Protein AF-A0A517RL80-F1 (afdb_monomer_lite)

Radius of gyration: 14.04 Å; chains: 1; bounding box: 39×20×42 Å

Sequence (68 aa):
MRQPLVIPVIIVTQYETFGDSDDKKTLEQLKAELKHDFPSVYRDAVYYHPAQSDWKTALTKVIEKLIT

Structure (mmCIF, N/CA/C/O backbone):
data_AF-A0A517RL80-F1
#
_entry.id   AF-A0A517RL80-F1
#
loop_
_atom_site.group_PDB
_atom_site.id
_atom_site.type_symbol
_atom_site.label_atom_id
_atom_site.label_alt_id
_atom_site.label_comp_id
_atom_site.label_asym_id
_atom_site.label_entity_id
_atom_site.label_seq_id
_atom_site.pdbx_PDB_ins_code
_atom_site.Cartn_x
_atom_site.Cartn_y
_atom_site.Cartn_z
_atom_site.occupancy
_atom_site.B_iso_or_equiv
_atom_site.auth_seq_id
_atom_site.auth_comp_id
_atom_site.auth_asym_id
_atom_site.auth_atom_id
_atom_site.pdbx_PDB_model_num
ATOM 1 N N . MET A 1 1 ? -20.174 -12.445 23.294 1.00 69.12 1 MET A N 1
ATOM 2 C CA . MET A 1 1 ? -20.203 -11.632 22.055 1.00 69.12 1 MET A CA 1
ATOM 3 C C . MET A 1 1 ? -18.807 -11.621 21.447 1.00 69.12 1 MET A C 1
ATOM 5 O O . MET A 1 1 ? -17.858 -11.512 22.208 1.00 69.12 1 MET A O 1
ATOM 9 N N . ARG A 1 2 ? -18.662 -11.775 20.123 1.00 79.94 2 ARG A N 1
ATOM 10 C CA . ARG A 1 2 ? -17.371 -11.608 19.427 1.00 79.94 2 ARG A CA 1
ATOM 11 C C . ARG A 1 2 ? -17.237 -10.138 19.024 1.00 79.94 2 ARG A C 1
ATOM 13 O O . ARG A 1 2 ? -18.145 -9.628 18.376 1.00 79.94 2 ARG A O 1
ATOM 20 N N . GLN A 1 3 ? -16.163 -9.464 19.430 1.00 78.12 3 GLN A N 1
ATOM 21 C CA . GLN A 1 3 ? -15.873 -8.113 18.944 1.00 78.12 3 GLN A CA 1
ATOM 22 C C . GLN A 1 3 ? -15.192 -8.199 17.570 1.00 78.12 3 GLN A C 1
ATOM 24 O O . GLN A 1 3 ? -14.321 -9.054 17.390 1.00 78.12 3 GLN A O 1
ATOM 29 N N . PRO A 1 4 ? -15.580 -7.359 16.595 1.00 79.12 4 PRO A N 1
ATOM 30 C CA . PRO A 1 4 ? -14.885 -7.294 15.318 1.00 79.12 4 PRO A CA 1
ATOM 31 C C . PRO A 1 4 ? -13.490 -6.696 15.528 1.00 79.12 4 PRO A C 1
ATOM 33 O O . PRO A 1 4 ? -13.344 -5.605 16.077 1.00 79.12 4 PRO A O 1
ATOM 36 N N . LEU A 1 5 ? -12.463 -7.433 15.109 1.00 85.62 5 LEU A N 1
ATOM 37 C CA . LEU A 1 5 ? -11.072 -7.002 15.184 1.00 85.62 5 LEU A CA 1
ATOM 38 C C . LEU A 1 5 ? -10.731 -6.187 13.932 1.00 85.62 5 LEU A C 1
ATOM 40 O O . LEU A 1 5 ? -10.791 -6.706 12.820 1.00 85.62 5 LEU A O 1
ATOM 44 N N . VAL A 1 6 ? -10.365 -4.920 14.117 1.00 90.06 6 VAL A N 1
ATOM 45 C CA . VAL A 1 6 ? -9.889 -4.044 13.038 1.00 90.06 6 VAL A CA 1
ATOM 46 C C . VAL A 1 6 ? -8.369 -3.994 13.111 1.00 90.06 6 VAL A C 1
ATOM 48 O O . VAL A 1 6 ? -7.813 -3.424 14.047 1.00 90.06 6 VAL A O 1
ATOM 51 N N . ILE A 1 7 ? -7.699 -4.609 12.137 1.00 93.25 7 ILE A N 1
ATOM 52 C CA . ILE A 1 7 ? -6.235 -4.622 12.045 1.00 93.25 7 ILE A CA 1
ATOM 53 C C . ILE A 1 7 ? -5.819 -3.688 10.906 1.00 93.25 7 ILE A C 1
ATOM 55 O O . ILE A 1 7 ? -6.251 -3.910 9.776 1.00 93.25 7 ILE A O 1
ATOM 59 N N . PRO A 1 8 ? -4.995 -2.658 11.163 1.00 95.75 8 PRO A N 1
ATOM 60 C CA . PRO A 1 8 ? -4.428 -1.833 10.104 1.00 95.75 8 PRO A CA 1
ATOM 61 C C . PRO A 1 8 ? -3.562 -2.664 9.145 1.00 95.75 8 PRO A C 1
ATOM 63 O O . PRO A 1 8 ? -2.713 -3.436 9.585 1.00 95.75 8 PRO A O 1
ATOM 66 N N . VAL A 1 9 ? -3.747 -2.478 7.839 1.00 97.06 9 VAL A N 1
ATOM 67 C CA . VAL A 1 9 ? -3.037 -3.201 6.777 1.00 97.06 9 VAL A CA 1
ATOM 68 C C . VAL A 1 9 ? -2.221 -2.224 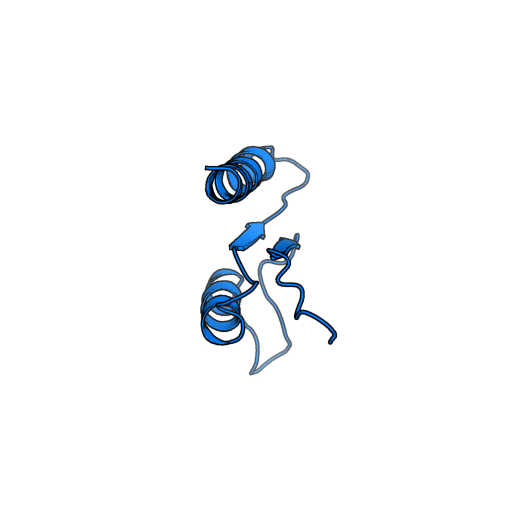5.940 1.00 97.06 9 VAL A C 1
ATOM 70 O O . VAL A 1 9 ? -2.748 -1.242 5.415 1.00 97.06 9 VAL A O 1
ATOM 73 N N . ILE A 1 10 ? -0.934 -2.530 5.789 1.00 97.94 10 ILE A N 1
ATOM 74 C CA . ILE A 1 10 ? -0.010 -1.859 4.874 1.00 97.94 10 ILE A CA 1
ATOM 75 C C . ILE A 1 10 ? 0.506 -2.921 3.908 1.00 97.94 10 ILE A C 1
ATOM 77 O O . ILE A 1 10 ? 0.986 -3.968 4.343 1.00 97.94 10 ILE A O 1
ATOM 81 N N . ILE A 1 11 ? 0.408 -2.665 2.609 1.00 97.25 11 ILE A N 1
ATOM 82 C CA . ILE A 1 11 ? 0.913 -3.577 1.581 1.00 97.25 11 ILE A CA 1
ATOM 83 C C . ILE A 1 11 ? 2.344 -3.178 1.229 1.00 97.25 11 ILE A C 1
ATOM 85 O O . ILE A 1 11 ? 2.640 -1.998 1.071 1.00 97.25 11 ILE A O 1
ATOM 89 N N . VAL A 1 12 ? 3.235 -4.153 1.072 1.00 97.00 12 VAL A N 1
ATOM 90 C CA . VAL A 1 12 ? 4.581 -3.938 0.529 1.00 97.00 12 VAL A CA 1
ATOM 91 C C . VAL A 1 12 ? 4.727 -4.808 -0.708 1.00 97.00 12 VAL A C 1
ATOM 93 O O . VAL A 1 12 ? 4.441 -6.002 -0.664 1.00 97.00 12 VAL A O 1
ATOM 96 N N . THR A 1 13 ? 5.129 -4.209 -1.823 1.00 96.44 13 THR A N 1
ATOM 97 C CA . THR A 1 13 ? 5.129 -4.877 -3.129 1.00 96.44 13 THR A CA 1
ATOM 98 C C . THR A 1 13 ? 6.229 -4.334 -4.025 1.00 96.44 13 THR A C 1
ATOM 100 O O . THR A 1 13 ? 6.529 -3.148 -3.982 1.00 96.44 13 THR A O 1
ATOM 103 N N . GLN A 1 14 ? 6.812 -5.192 -4.859 1.00 96.06 14 GLN A N 1
ATOM 104 C CA . GLN A 1 14 ? 7.763 -4.799 -5.907 1.00 96.06 14 GLN A CA 1
ATOM 105 C C . GLN A 1 14 ? 7.096 -4.617 -7.279 1.00 96.06 14 GLN A C 1
ATOM 107 O O . GLN A 1 14 ? 7.778 -4.430 -8.280 1.00 96.06 14 GLN A O 1
ATOM 112 N N . TYR A 1 15 ? 5.769 -4.739 -7.347 1.00 94.38 15 TYR A N 1
ATOM 113 C CA . TYR A 1 15 ? 5.019 -4.579 -8.586 1.00 94.38 15 TYR A CA 1
ATOM 114 C C . TYR A 1 15 ? 4.564 -3.132 -8.753 1.00 94.38 15 TYR A C 1
ATOM 116 O O . TYR A 1 15 ? 3.943 -2.554 -7.861 1.00 94.38 15 TYR A O 1
ATOM 124 N N . GLU A 1 16 ? 4.839 -2.569 -9.926 1.00 90.31 16 GLU A N 1
ATOM 125 C CA . GLU A 1 16 ? 4.347 -1.247 -10.329 1.00 90.31 16 GLU A CA 1
ATOM 126 C C . GLU A 1 16 ? 2.974 -1.333 -11.007 1.00 90.31 16 GLU A C 1
ATOM 128 O O . GLU A 1 16 ? 2.236 -0.345 -11.057 1.00 90.31 16 GLU A O 1
ATOM 133 N N . THR A 1 17 ? 2.626 -2.520 -11.517 1.00 93.62 17 THR A N 1
ATOM 134 C CA . THR A 1 17 ? 1.377 -2.786 -12.232 1.00 93.62 17 THR A CA 1
ATOM 135 C C . THR A 1 17 ? 0.732 -4.091 -11.779 1.00 93.62 17 THR A C 1
ATOM 137 O O . THR A 1 17 ? 1.439 -5.065 -11.526 1.00 93.62 17 THR A O 1
ATOM 140 N N . PHE A 1 18 ? -0.599 -4.119 -11.733 1.00 93.06 18 PHE A N 1
ATOM 141 C CA . PHE A 1 18 ? -1.415 -5.233 -11.245 1.00 93.06 18 PHE A CA 1
ATOM 142 C C . PHE A 1 18 ? -2.503 -5.586 -12.260 1.00 93.06 18 PHE A C 1
ATOM 144 O O . PHE A 1 18 ? -3.052 -4.684 -12.888 1.00 93.06 18 PHE A O 1
ATOM 151 N N . GLY A 1 19 ? -2.831 -6.875 -12.377 1.00 89.56 19 GLY A N 1
ATOM 152 C CA . GLY A 1 19 ? -3.794 -7.382 -13.361 1.00 89.56 19 GLY A CA 1
ATOM 153 C C . GLY A 1 19 ? -3.200 -7.550 -14.764 1.00 89.56 19 GLY A C 1
ATOM 154 O O . GLY A 1 19 ? -2.034 -7.228 -15.002 1.00 89.56 19 GLY A O 1
ATOM 155 N N . ASP A 1 20 ? -4.021 -8.048 -15.687 1.00 87.75 20 ASP A N 1
ATOM 156 C CA . ASP A 1 20 ? -3.655 -8.324 -17.077 1.00 87.75 20 ASP A CA 1
ATOM 157 C C . ASP A 1 20 ? -4.531 -7.523 -18.051 1.00 87.75 20 ASP A C 1
ATOM 159 O O . ASP A 1 20 ? -5.700 -7.256 -17.780 1.00 87.75 20 ASP A O 1
ATOM 163 N N . SER A 1 21 ? -3.968 -7.189 -19.218 1.00 83.06 21 SER A N 1
ATOM 164 C CA . SER A 1 21 ? -4.666 -6.563 -20.357 1.00 83.06 21 SER A CA 1
ATOM 165 C C . SER A 1 21 ? -5.542 -5.353 -19.974 1.00 83.06 21 SER A C 1
ATOM 167 O O . SER A 1 21 ? -4.989 -4.313 -19.613 1.00 83.06 21 SER A O 1
ATOM 169 N N . ASP A 1 22 ? -6.872 -5.472 -20.060 1.00 80.81 22 ASP A N 1
ATOM 170 C CA . ASP A 1 22 ? -7.835 -4.380 -19.854 1.00 80.81 22 ASP A CA 1
ATOM 171 C C . ASP A 1 22 ? -8.004 -3.956 -18.381 1.00 80.81 22 ASP A C 1
ATOM 173 O O . ASP A 1 22 ? -8.406 -2.825 -18.118 1.00 80.81 22 ASP A O 1
ATOM 177 N N . ASP A 1 23 ? -7.631 -4.807 -17.418 1.00 84.12 23 ASP A N 1
ATOM 178 C CA . ASP A 1 23 ? -7.718 -4.521 -15.975 1.00 84.12 23 ASP A CA 1
ATOM 179 C C . ASP A 1 23 ? -6.372 -4.086 -15.370 1.00 84.12 23 ASP A C 1
ATOM 181 O O . ASP A 1 23 ? -6.173 -4.114 -14.150 1.00 84.12 23 ASP A O 1
ATOM 185 N N . LYS A 1 24 ? -5.416 -3.684 -16.218 1.00 91.88 24 LYS A N 1
ATOM 186 C CA . LYS A 1 24 ? -4.085 -3.271 -15.774 1.00 91.88 24 LYS A CA 1
ATOM 187 C C . LYS A 1 24 ? -4.150 -1.964 -14.981 1.00 91.88 24 LYS A C 1
ATOM 189 O O . LYS A 1 24 ? -4.453 -0.901 -15.520 1.00 91.88 24 LYS A O 1
ATOM 194 N N . LYS A 1 25 ? -3.771 -2.032 -13.706 1.00 94.31 25 LYS A N 1
ATOM 195 C CA . LYS A 1 25 ? -3.740 -0.895 -12.775 1.00 94.31 25 LYS A CA 1
ATOM 196 C C . LYS A 1 25 ? -2.316 -0.566 -12.366 1.00 94.31 25 LYS A C 1
ATOM 198 O O . LYS A 1 25 ? -1.518 -1.466 -12.117 1.00 94.31 25 LYS A O 1
ATOM 203 N N . THR A 1 26 ? -1.993 0.715 -12.255 1.00 96.00 26 THR A N 1
ATOM 204 C CA . THR A 1 26 ? -0.770 1.177 -11.587 1.00 96.00 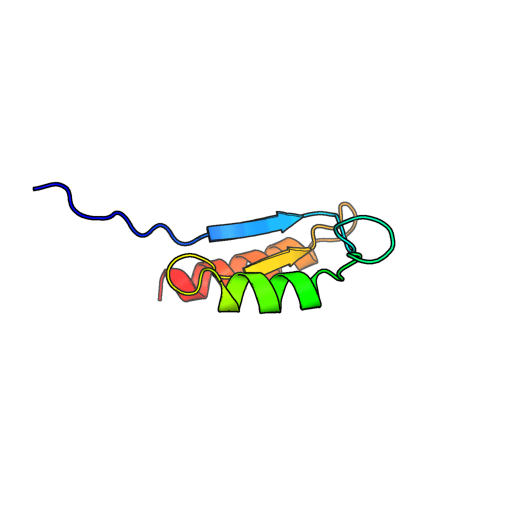26 THR A CA 1
ATOM 205 C C . THR A 1 26 ? -0.888 1.004 -10.073 1.00 96.00 26 THR A C 1
ATOM 207 O O . THR A 1 26 ? -1.991 0.903 -9.532 1.00 96.00 26 THR A O 1
ATOM 210 N N . LEU A 1 27 ? 0.240 1.030 -9.359 1.00 95.50 27 LEU A N 1
ATOM 211 C CA . LEU A 1 27 ? 0.237 1.025 -7.892 1.00 95.50 27 LEU A CA 1
ATOM 212 C C . LEU A 1 27 ? -0.601 2.172 -7.298 1.00 95.50 27 LEU A C 1
ATOM 214 O O . LEU A 1 27 ? -1.310 1.966 -6.318 1.00 95.50 27 LEU A O 1
ATOM 218 N N . GLU A 1 28 ? -0.577 3.362 -7.901 1.00 95.88 28 GLU A N 1
ATOM 219 C CA . GLU A 1 28 ? -1.380 4.501 -7.432 1.00 95.88 28 GLU A CA 1
ATOM 220 C C . GLU A 1 28 ? -2.885 4.284 -7.648 1.00 95.88 28 GLU A C 1
ATOM 222 O O . GLU A 1 28 ? -3.685 4.609 -6.769 1.00 95.88 28 GLU A O 1
ATOM 227 N N . GLN A 1 29 ? -3.279 3.680 -8.774 1.00 96.25 29 GLN A N 1
ATOM 228 C CA . GLN A 1 29 ? -4.674 3.297 -9.014 1.00 96.25 29 GLN A CA 1
ATOM 229 C C . GLN A 1 29 ? -5.135 2.239 -8.007 1.00 96.25 29 GLN A C 1
ATOM 231 O O . GLN A 1 29 ? -6.195 2.397 -7.403 1.00 96.25 29 GLN A O 1
ATOM 236 N N . LEU A 1 30 ? -4.303 1.223 -7.751 1.00 95.69 30 LEU A N 1
ATOM 237 C CA . LEU A 1 30 ? -4.582 0.208 -6.736 1.00 95.69 30 LEU A CA 1
ATOM 238 C C . LEU A 1 30 ? -4.720 0.832 -5.339 1.00 95.69 30 LEU A C 1
ATOM 240 O O . LEU A 1 30 ? -5.629 0.485 -4.591 1.00 95.69 30 LEU A O 1
ATOM 244 N N . LYS A 1 31 ? -3.859 1.790 -4.978 1.00 96.75 31 LYS A N 1
ATOM 245 C CA . LYS A 1 31 ? -3.951 2.500 -3.693 1.00 96.75 31 LYS A CA 1
ATOM 246 C C . LYS A 1 31 ? -5.275 3.239 -3.533 1.00 96.75 31 LYS A C 1
ATOM 248 O O . LYS A 1 31 ? -5.842 3.222 -2.440 1.00 96.75 31 LYS A O 1
ATOM 253 N N . ALA A 1 32 ? -5.747 3.903 -4.587 1.00 97.56 32 ALA A N 1
ATOM 254 C CA . ALA A 1 32 ? -7.015 4.623 -4.564 1.00 97.56 32 ALA A CA 1
ATOM 255 C C . ALA A 1 32 ? -8.205 3.668 -4.379 1.00 97.56 32 ALA A C 1
ATOM 257 O O . ALA A 1 32 ? -9.065 3.923 -3.538 1.00 97.56 32 ALA A O 1
ATOM 258 N N . GLU A 1 33 ? -8.209 2.556 -5.110 1.00 97.00 33 GLU A N 1
ATOM 259 C CA . GLU A 1 33 ? -9.227 1.506 -5.018 1.00 97.00 33 GLU A CA 1
ATOM 260 C C . GLU A 1 33 ? -9.256 0.854 -3.635 1.00 97.00 33 GLU A C 1
ATOM 262 O O . GLU A 1 33 ? -10.283 0.876 -2.968 1.00 97.00 33 GLU A O 1
ATOM 267 N N . LEU A 1 34 ? -8.114 0.387 -3.123 1.00 96.94 34 LEU A N 1
ATOM 268 C CA . LEU A 1 34 ? -8.051 -0.246 -1.802 1.00 96.94 34 LEU A CA 1
ATOM 269 C C . LEU A 1 34 ? -8.464 0.704 -0.672 1.00 96.94 34 LEU A C 1
ATOM 271 O O . LEU A 1 34 ? -9.051 0.279 0.323 1.00 96.94 34 LEU A O 1
ATOM 275 N N . LYS A 1 35 ? -8.184 2.002 -0.824 1.00 97.4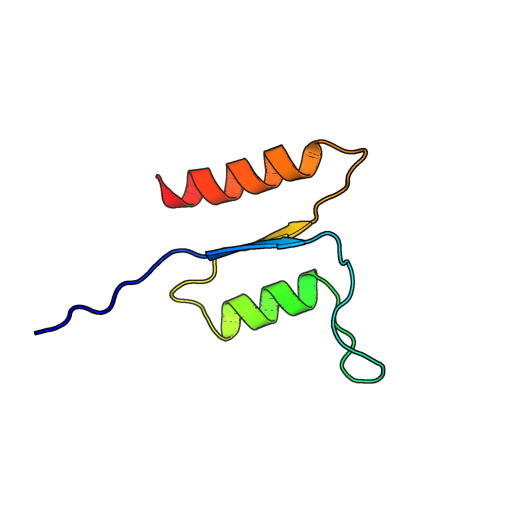4 35 LYS A N 1
ATOM 276 C CA . LYS A 1 35 ? -8.644 3.027 0.116 1.00 97.44 35 LYS A CA 1
ATOM 277 C C . LYS A 1 35 ? -10.158 3.234 0.055 1.00 97.44 35 LYS A C 1
ATOM 279 O O . LYS A 1 35 ? -10.750 3.533 1.090 1.00 97.44 35 LYS A O 1
ATOM 284 N N . HIS A 1 36 ? -10.762 3.102 -1.123 1.00 97.94 36 HIS A N 1
ATOM 285 C CA . HIS A 1 36 ? -12.210 3.175 -1.300 1.00 97.94 36 HIS A CA 1
ATOM 286 C C . HIS A 1 36 ? -12.914 1.930 -0.747 1.00 97.94 36 HIS A C 1
ATOM 288 O O . HIS A 1 36 ? -13.879 2.066 0.003 1.00 97.94 36 HIS A O 1
ATOM 294 N N . ASP A 1 37 ? -12.389 0.745 -1.056 1.00 97.81 37 ASP A N 1
ATOM 295 C CA . ASP A 1 37 ? -13.031 -0.538 -0.764 1.00 97.81 37 ASP A CA 1
ATOM 296 C C . ASP A 1 37 ? -12.820 -0.995 0.686 1.00 97.81 37 ASP A C 1
ATOM 298 O O . ASP A 1 37 ? -13.703 -1.604 1.295 1.00 97.81 37 ASP A O 1
ATOM 302 N N . PHE A 1 38 ? -11.662 -0.677 1.278 1.00 96.94 38 PHE A N 1
ATOM 303 C CA . PHE A 1 38 ? -11.270 -1.136 2.616 1.00 96.94 38 PHE A CA 1
ATOM 304 C C . PHE A 1 38 ? -10.879 0.008 3.574 1.00 96.94 38 PHE A C 1
ATOM 306 O O . PHE A 1 38 ? -9.860 -0.096 4.264 1.00 96.94 38 PHE A O 1
ATOM 313 N N . PRO A 1 39 ? -11.672 1.090 3.708 1.00 96.06 39 PRO A N 1
ATOM 314 C CA . PRO A 1 39 ? -11.273 2.300 4.439 1.00 96.06 39 PRO A CA 1
ATOM 315 C C . PRO A 1 39 ? -11.024 2.070 5.940 1.00 96.06 39 PRO A C 1
ATOM 317 O O . PRO A 1 39 ? -10.286 2.821 6.583 1.00 96.06 39 PRO A O 1
ATOM 320 N N . SER A 1 40 ? -11.636 1.034 6.522 1.00 94.31 40 SER A N 1
ATOM 321 C CA . SER A 1 40 ? -11.493 0.705 7.943 1.00 94.31 40 SER A CA 1
ATOM 322 C C . SER A 1 40 ? -10.130 0.098 8.285 1.00 94.31 40 SER A C 1
ATOM 324 O O . SER A 1 40 ? -9.607 0.365 9.368 1.00 94.31 40 SER A O 1
ATOM 326 N N . VAL A 1 41 ? -9.544 -0.681 7.368 1.00 95.62 41 VAL A N 1
ATOM 327 C CA . VAL A 1 41 ? -8.322 -1.467 7.609 1.00 95.62 41 VAL A CA 1
ATOM 328 C C . VAL A 1 41 ? -7.145 -1.026 6.747 1.00 95.62 41 VAL A C 1
ATOM 330 O O . VAL A 1 41 ? -6.024 -0.998 7.243 1.00 95.62 41 VAL A O 1
ATOM 333 N N . TYR A 1 42 ? -7.357 -0.641 5.490 1.00 97.62 42 TYR A N 1
ATOM 334 C CA . TYR A 1 42 ? -6.272 -0.284 4.582 1.00 97.62 42 TYR A CA 1
ATOM 335 C C . TYR A 1 42 ? -5.647 1.066 4.949 1.00 97.62 42 TYR A C 1
ATOM 337 O O . TYR A 1 42 ? -6.345 2.036 5.263 1.00 97.62 42 TYR A O 1
ATOM 345 N N . ARG A 1 43 ? -4.312 1.124 4.923 1.00 97.31 43 ARG A N 1
ATOM 346 C CA . ARG A 1 4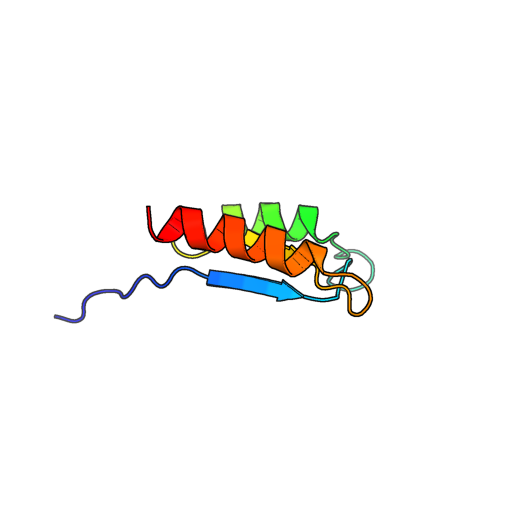3 ? -3.540 2.318 5.285 1.00 97.31 43 ARG A CA 1
ATOM 347 C C . ARG A 1 43 ? -2.703 2.854 4.141 1.00 97.31 43 ARG A C 1
ATOM 349 O O . ARG A 1 43 ? -2.776 4.052 3.884 1.00 97.31 43 ARG A O 1
ATOM 356 N N . ASP A 1 44 ? -1.943 1.999 3.466 1.00 97.44 44 ASP A N 1
ATOM 357 C CA . ASP A 1 44 ? -1.176 2.380 2.279 1.00 97.44 44 ASP A CA 1
ATOM 358 C C . ASP A 1 44 ? -0.597 1.146 1.566 1.00 97.44 44 ASP A C 1
ATOM 360 O O . ASP A 1 44 ? -0.623 0.032 2.101 1.00 97.44 44 ASP A O 1
ATOM 364 N N . ALA A 1 45 ? -0.007 1.373 0.393 1.00 97.44 45 ALA A N 1
ATOM 365 C CA . ALA A 1 45 ? 0.872 0.432 -0.279 1.00 97.44 45 ALA A CA 1
ATOM 366 C C . ALA A 1 45 ? 2.229 1.093 -0.554 1.00 97.44 45 ALA A C 1
ATOM 368 O O . ALA A 1 45 ? 2.312 2.206 -1.076 1.00 97.44 45 ALA A O 1
ATOM 369 N N . VAL A 1 46 ? 3.301 0.388 -0.203 1.00 97.06 46 VAL A N 1
ATOM 370 C CA . VAL A 1 46 ? 4.686 0.837 -0.333 1.00 97.06 46 VAL A CA 1
ATO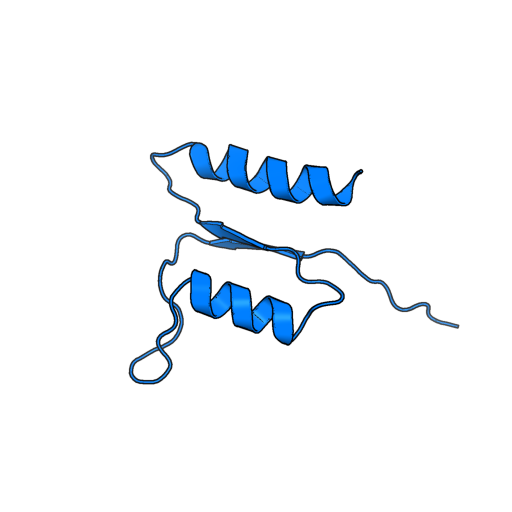M 371 C C . VAL A 1 46 ? 5.376 0.029 -1.421 1.00 97.06 46 VAL A C 1
ATOM 373 O O . VAL A 1 46 ? 5.429 -1.202 -1.363 1.00 97.06 46 VAL A O 1
ATOM 376 N N . TYR A 1 47 ? 5.943 0.738 -2.395 1.00 96.88 47 TYR A N 1
ATOM 377 C CA . TYR A 1 47 ? 6.784 0.132 -3.415 1.00 96.88 47 TYR A CA 1
ATOM 378 C C . TYR A 1 47 ? 8.148 -0.242 -2.828 1.00 96.88 47 TYR A C 1
ATOM 380 O O . TYR A 1 47 ? 8.870 0.616 -2.323 1.00 96.88 47 TYR A O 1
ATOM 388 N N . TYR A 1 48 ? 8.496 -1.522 -2.891 1.00 96.00 48 TYR A N 1
ATOM 389 C CA . TYR A 1 48 ? 9.801 -2.054 -2.531 1.00 96.00 48 TYR A CA 1
ATOM 390 C C . TYR A 1 48 ? 10.705 -2.084 -3.762 1.00 96.00 48 TYR A C 1
ATOM 392 O O . TYR A 1 48 ? 10.358 -2.674 -4.782 1.00 96.00 48 TYR A O 1
ATOM 400 N N . HIS A 1 49 ? 11.906 -1.523 -3.626 1.00 92.94 49 HIS A N 1
ATOM 401 C CA . HIS A 1 49 ? 12.955 -1.625 -4.633 1.00 92.94 49 HIS A CA 1
ATOM 402 C C . HIS A 1 49 ? 14.224 -2.206 -3.988 1.00 92.94 49 HIS A C 1
ATOM 404 O O . HIS A 1 49 ? 14.733 -1.617 -3.034 1.00 92.94 49 HIS A O 1
ATOM 410 N N . PRO A 1 50 ? 14.795 -3.318 -4.489 1.00 90.38 50 PRO A N 1
ATOM 411 C CA . PRO A 1 50 ? 15.880 -4.031 -3.806 1.00 90.38 50 PRO A CA 1
ATOM 412 C C . PRO A 1 50 ? 17.180 -3.225 -3.698 1.00 90.38 50 PRO A C 1
ATOM 414 O O . PRO A 1 50 ? 17.907 -3.358 -2.718 1.00 90.38 50 PRO A O 1
ATOM 417 N N . ALA A 1 51 ? 17.461 -2.361 -4.679 1.00 92.88 51 ALA A N 1
ATOM 418 C CA . ALA A 1 51 ? 18.660 -1.519 -4.684 1.00 92.88 51 ALA A CA 1
ATOM 419 C C . ALA A 1 51 ? 18.485 -0.147 -4.000 1.00 92.88 51 ALA A C 1
ATOM 421 O O . ALA A 1 51 ? 19.437 0.623 -3.953 1.00 92.88 51 ALA A O 1
ATOM 422 N N . GLN A 1 52 ? 17.286 0.188 -3.507 1.00 92.19 52 GLN A N 1
ATOM 423 C CA . GLN A 1 52 ? 17.014 1.482 -2.872 1.00 92.19 52 GLN A CA 1
ATOM 424 C C . GLN A 1 52 ? 16.488 1.264 -1.454 1.00 92.19 52 GLN A C 1
ATOM 426 O O . GLN A 1 52 ? 15.778 0.302 -1.176 1.00 92.19 52 GLN A O 1
ATOM 431 N N . SER A 1 53 ? 16.828 2.156 -0.529 1.00 92.56 53 SER A N 1
ATOM 432 C CA . SER A 1 53 ? 16.352 2.089 0.860 1.00 92.56 53 SER A CA 1
ATOM 433 C C . SER A 1 53 ? 15.118 2.948 1.129 1.00 92.56 53 SER A C 1
ATOM 435 O O . SER A 1 53 ? 14.559 2.865 2.221 1.00 92.56 53 SER A O 1
ATOM 437 N N . ASP A 1 54 ? 14.678 3.747 0.158 1.00 94.44 54 ASP A N 1
ATOM 438 C CA . ASP A 1 54 ? 13.639 4.771 0.337 1.00 94.44 54 ASP A CA 1
ATOM 439 C C . ASP A 1 54 ? 12.284 4.186 0.748 1.00 94.44 54 ASP A C 1
ATOM 441 O O . ASP A 1 54 ? 11.532 4.811 1.500 1.00 94.44 54 ASP A O 1
ATOM 445 N N . TRP A 1 55 ? 12.008 2.942 0.351 1.00 95.25 55 TRP A N 1
ATOM 446 C CA . TRP A 1 55 ? 10.819 2.200 0.771 1.00 95.25 55 TRP A CA 1
ATOM 447 C C . TRP A 1 55 ? 10.750 2.010 2.291 1.00 95.25 55 TRP A C 1
ATOM 449 O O . TRP A 1 55 ? 9.657 2.001 2.851 1.00 95.25 55 TRP A O 1
ATOM 459 N N . LYS A 1 56 ? 11.898 1.914 2.982 1.00 95.81 56 LYS A N 1
ATOM 460 C CA . LYS A 1 56 ? 11.940 1.828 4.449 1.00 95.81 56 LYS A CA 1
ATOM 461 C C . LYS A 1 56 ? 11.426 3.124 5.053 1.00 95.81 56 LYS A C 1
ATOM 463 O O . LYS A 1 56 ? 10.559 3.092 5.913 1.00 95.81 56 LYS A O 1
ATOM 468 N N . THR A 1 57 ? 11.903 4.260 4.548 1.00 96.19 57 THR A N 1
ATOM 469 C CA . THR A 1 57 ? 11.448 5.588 4.973 1.00 96.19 57 THR A 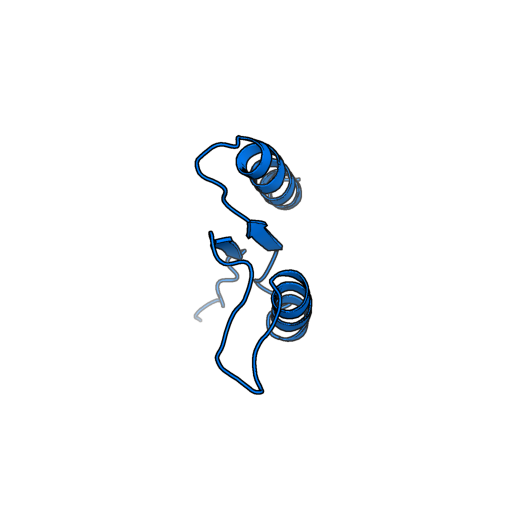CA 1
ATOM 470 C C . THR A 1 57 ? 9.958 5.780 4.695 1.00 96.19 57 THR A C 1
ATOM 472 O O . THR A 1 57 ? 9.238 6.301 5.545 1.00 96.19 57 THR A O 1
ATOM 475 N N . ALA A 1 58 ? 9.472 5.346 3.528 1.00 95.50 58 ALA A N 1
ATOM 476 C CA . ALA A 1 58 ? 8.050 5.394 3.198 1.00 95.50 58 ALA A CA 1
ATOM 477 C C . ALA A 1 58 ? 7.211 4.524 4.150 1.00 95.50 58 ALA A C 1
ATOM 479 O O . ALA A 1 58 ? 6.215 5.002 4.688 1.00 95.50 58 ALA A O 1
ATOM 480 N N . LEU A 1 59 ? 7.641 3.289 4.423 1.00 97.00 59 LEU A N 1
ATOM 481 C CA . LEU A 1 59 ? 6.967 2.373 5.342 1.00 97.00 59 LEU A CA 1
ATOM 482 C C . LEU A 1 59 ? 6.937 2.911 6.777 1.00 97.00 59 LEU A C 1
ATOM 484 O O . LEU A 1 59 ? 5.872 2.929 7.392 1.00 97.00 59 LEU A O 1
ATOM 488 N N . THR A 1 60 ? 8.069 3.404 7.290 1.00 96.62 60 THR A N 1
ATOM 489 C CA . THR A 1 60 ? 8.151 4.002 8.630 1.00 96.62 60 THR A CA 1
ATOM 490 C C . THR A 1 60 ? 7.152 5.145 8.778 1.00 96.62 60 THR A C 1
ATOM 492 O O . THR A 1 60 ? 6.393 5.157 9.741 1.00 96.62 60 THR A O 1
ATOM 495 N N . LYS A 1 61 ? 7.049 6.037 7.783 1.00 96.62 61 LYS A N 1
ATOM 496 C CA . LYS A 1 61 ? 6.071 7.138 7.796 1.00 96.62 61 LYS A CA 1
ATOM 497 C C . LYS A 1 61 ? 4.621 6.659 7.874 1.00 96.62 61 LYS A C 1
ATOM 499 O O . LYS A 1 61 ? 3.784 7.360 8.436 1.00 96.62 61 LYS A O 1
ATOM 504 N N . VAL A 1 62 ? 4.284 5.516 7.270 1.00 96.44 62 VAL A N 1
ATOM 505 C CA . VAL A 1 62 ? 2.928 4.952 7.369 1.00 96.44 62 VAL A CA 1
ATOM 506 C C . VAL A 1 62 ? 2.706 4.355 8.757 1.00 96.44 62 VAL A C 1
ATOM 508 O O . VAL A 1 62 ? 1.657 4.591 9.343 1.00 96.44 62 VAL A O 1
ATOM 511 N N . ILE A 1 63 ? 3.694 3.645 9.309 1.00 96.62 63 ILE A N 1
ATOM 512 C CA . ILE A 1 63 ? 3.621 3.048 10.652 1.00 96.62 63 ILE A CA 1
ATOM 513 C C . ILE A 1 63 ? 3.502 4.123 11.741 1.00 96.62 63 ILE A C 1
ATOM 515 O O . ILE A 1 63 ? 2.660 3.999 12.625 1.00 96.62 63 ILE A O 1
ATOM 519 N N . GLU A 1 64 ? 4.287 5.199 11.668 1.00 96.75 64 GLU A N 1
ATOM 520 C CA . GLU A 1 64 ? 4.247 6.304 12.637 1.00 96.75 64 GLU A CA 1
ATOM 521 C C . GLU A 1 64 ? 2.850 6.938 12.730 1.00 96.75 64 GLU A C 1
ATOM 523 O O . GLU A 1 64 ? 2.364 7.208 13.828 1.00 96.75 64 GLU A O 1
ATOM 528 N N . LYS A 1 65 ? 2.147 7.073 11.597 1.00 94.31 65 LYS A N 1
ATOM 529 C CA . LYS A 1 65 ? 0.757 7.568 11.542 1.00 94.31 65 LYS A CA 1
ATOM 530 C C . LYS A 1 65 ? -0.270 6.645 12.211 1.00 94.31 65 LYS A C 1
ATOM 532 O O . LYS A 1 65 ? -1.420 7.045 12.344 1.00 94.31 65 LYS A O 1
ATOM 537 N N . LEU A 1 66 ? 0.096 5.407 12.551 1.00 91.44 66 LEU A N 1
ATOM 538 C CA . LEU A 1 66 ? -0.790 4.443 13.220 1.00 91.44 66 LEU A CA 1
ATOM 539 C C . LEU A 1 66 ? -0.564 4.367 14.728 1.00 91.44 66 LEU A C 1
ATOM 541 O O . LEU A 1 66 ? -1.428 3.859 15.438 1.00 91.44 66 LEU A O 1
ATOM 545 N N . ILE A 1 67 ? 0.607 4.801 15.191 1.00 87.69 67 ILE A N 1
ATOM 546 C CA . ILE A 1 67 ? 1.011 4.746 16.601 1.00 87.69 67 ILE A CA 1
ATOM 547 C C . ILE A 1 67 ? 0.744 6.090 17.302 1.00 87.69 67 ILE A C 1
ATOM 549 O O . ILE A 1 67 ? 0.638 6.125 18.527 1.00 87.69 67 ILE A O 1
ATOM 553 N N . THR A 1 68 ? 0.627 7.171 16.526 1.00 62.44 68 THR A N 1
ATOM 554 C CA . THR A 1 68 ? 0.340 8.533 17.003 1.00 62.44 68 THR A CA 1
ATOM 555 C C . THR A 1 68 ? -1.156 8.812 16.974 1.00 62.44 68 THR A C 1
ATOM 557 O O . THR A 1 68 ? -1.657 9.408 17.951 1.00 62.44 68 THR A O 1
#

Foldseek 3Di:
DDDDDAEADEAEDQDQWDDDDPPIDGLVRVQVVCCVPPVRHYQYYFHDDPVDPVSVVVVVVSVVVVVD

pLDDT: mean 92.84, std 6.77, range [62.44, 97.94]

Secondary structure (DSSP, 8-state):
-PPPP---EEEEES-SEESSGGG-EEHHHHHHHHHHH-TTTEEEEEE--TT-SHHHHHHHHHHHHHH-

Organism: NCBI:txid2527973